Protein AF-C8P6H4-F1 (afdb_monomer)

Secondary structure (DSSP, 8-state):
---SHHHHHHHHHHHHHHHHHHHHTS-HHHHHHHHHHTSSS---HHHHHHHHHHHHHHHTT---GGGHHHHHHHHHHHHHHHHHTSSS---HHHHHHHHHHHHHHHHHHGGGT-TTHHHHHHHHHHHHHHHHHHHHHHHHHHHTT-

Sequence (146 aa):
MVGLGTVTLKMLFIALTWLLSMAMQMLPTRLGDAYYWGNFVQKQPLLAYRYYQQAESQLAYDDSDNDNDIKADIYYRLALCLFNGIGTSRDIFAALSYINEALTYSYYDRTHDKFNWQSLAKKIEDLRSAIVNEFDNEIADGIQLD

InterPro domains:
  IPR006597 Sel1-like repeat [PF08238] (30-56)
  IPR006597 Sel1-like repeat [PF08238] (75-100)
  IPR006597 Sel1-like repeat [SM00671] (25-60)
  IPR006597 Sel1-like repeat [SM00671] (72-107)
  IPR011990 Tetratricopeptide-like helical domain superfamily [G3DSA:1.25.40.10] (15-133)

Organism: NCBI:txid525309

Foldseek 3Di:
DDDDVVVVVVVVVVVVVVVVVVVVVCQLQVVLVCLCVVPVHDNDQLSSLVSLVVNVVVVVVDPDLPCLQVLLVSLLVNLVCQCVVGSHRNDLVSSLVSLVSSLVSLVSVVVPPDPPSVVSNVSSVVSNVVSVVVVVVVVVVVVVVD

Mean predicted aligned error: 10.2 Å

Solvent-accessible surface area (backbone atoms only — not comparable to full-atom values): 7753 Å² total; per-residue (Å²): 144,84,77,73,70,64,58,54,53,51,51,49,50,50,49,49,51,50,51,48,48,55,50,65,62,57,40,39,53,58,58,12,45,24,19,59,73,31,56,100,41,78,64,33,40,47,60,13,41,50,24,34,55,52,39,54,63,56,47,79,75,53,90,58,85,84,47,27,59,59,52,15,52,44,27,36,51,52,15,54,22,20,57,70,32,44,45,45,74,62,34,62,68,62,14,52,52,28,32,52,50,14,47,51,26,39,55,65,36,65,79,67,80,60,92,68,54,69,65,54,48,48,53,41,52,55,50,44,52,52,52,50,56,49,51,54,48,55,52,54,54,57,64,72,78,112

Nearest PDB structures (foldseek):
  7t7t-assembly2_B  TM=7.188E-01  e=5.166E+00  Citrus unshiu
  6ktn-assembly1_A  TM=3.341E-01  e=9.581E+00  Homo sapiens

Structure (mmCIF, N/CA/C/O backbone):
data_AF-C8P6H4-F1
#
_entry.id   AF-C8P6H4-F1
#
loop_
_atom_site.group_PDB
_atom_site.id
_atom_site.type_symbol
_atom_site.label_atom_id
_atom_site.label_alt_id
_atom_site.label_comp_id
_atom_site.label_asym_id
_atom_site.label_entity_id
_atom_site.label_seq_id
_atom_site.pdbx_PDB_ins_code
_atom_site.Cartn_x
_atom_site.Cartn_y
_atom_site.Cartn_z
_atom_site.occupancy
_atom_site.B_iso_or_equiv
_atom_site.auth_seq_id
_atom_site.auth_comp_id
_atom_site.auth_asym_id
_atom_site.auth_atom_id
_atom_site.pdbx_PDB_model_num
ATOM 1 N N . MET A 1 1 ? 50.018 -5.410 -32.890 1.00 43.56 1 MET A N 1
ATOM 2 C CA . MET A 1 1 ? 49.248 -5.859 -31.709 1.00 43.56 1 MET A CA 1
ATOM 3 C C . MET A 1 1 ? 48.460 -4.677 -31.159 1.00 43.56 1 MET A C 1
ATOM 5 O O . MET A 1 1 ? 48.953 -3.974 -30.293 1.00 43.56 1 MET A O 1
ATOM 9 N N . VAL A 1 2 ? 47.278 -4.393 -31.707 1.00 48.81 2 VAL A N 1
ATOM 10 C CA . VAL A 1 2 ? 46.383 -3.333 -31.213 1.00 48.81 2 VAL A CA 1
ATOM 11 C C . VAL A 1 2 ? 44.959 -3.838 -31.433 1.00 48.81 2 VAL A C 1
ATOM 13 O O . VAL A 1 2 ? 44.666 -4.278 -32.539 1.00 48.81 2 VAL A O 1
ATOM 16 N N . GLY A 1 3 ? 44.095 -3.815 -30.412 1.00 53.44 3 GLY A N 1
ATOM 17 C CA . GLY A 1 3 ? 42.650 -3.969 -30.649 1.00 53.44 3 GLY A CA 1
ATOM 18 C C . GLY A 1 3 ? 41.813 -4.760 -29.642 1.00 53.44 3 GLY A C 1
ATOM 19 O O . GLY A 1 3 ? 40.614 -4.861 -29.854 1.00 53.44 3 GLY A O 1
ATOM 20 N N . LEU A 1 4 ? 42.374 -5.301 -28.554 1.00 48.09 4 LEU A N 1
ATOM 21 C CA . LEU A 1 4 ? 41.578 -6.064 -27.568 1.00 48.09 4 LEU A CA 1
ATOM 22 C C . LEU A 1 4 ? 41.116 -5.243 -26.346 1.00 48.09 4 LEU A C 1
ATOM 24 O O . LEU A 1 4 ? 40.219 -5.677 -25.633 1.00 48.09 4 LEU A O 1
ATOM 28 N N . GLY A 1 5 ? 41.681 -4.052 -26.110 1.00 50.75 5 GLY A N 1
ATOM 29 C CA . GLY A 1 5 ? 41.359 -3.225 -24.933 1.00 50.75 5 GLY A CA 1
ATOM 30 C C . GLY A 1 5 ? 40.156 -2.284 -25.090 1.00 50.75 5 GLY A C 1
ATOM 31 O O . GLY A 1 5 ? 39.549 -1.882 -24.104 1.00 50.75 5 GLY A O 1
ATOM 32 N N . THR A 1 6 ? 39.780 -1.923 -26.320 1.00 52.28 6 THR A N 1
ATOM 33 C CA . THR A 1 6 ? 38.671 -0.982 -26.577 1.00 52.28 6 THR A CA 1
ATOM 34 C C . THR A 1 6 ? 37.304 -1.670 -26.595 1.00 52.28 6 THR A C 1
ATOM 36 O O . THR A 1 6 ? 36.297 -1.047 -26.260 1.00 52.28 6 THR A O 1
ATOM 39 N N . VAL A 1 7 ? 37.264 -2.960 -26.947 1.00 55.94 7 VAL A N 1
ATOM 40 C CA . VAL A 1 7 ? 36.034 -3.768 -26.994 1.00 55.94 7 VAL A CA 1
ATOM 41 C C . VAL A 1 7 ? 35.554 -4.119 -25.583 1.00 55.94 7 VAL A C 1
ATOM 43 O O . VAL A 1 7 ? 34.371 -3.969 -25.285 1.00 55.94 7 VAL A O 1
ATOM 46 N N . THR A 1 8 ? 36.469 -4.490 -24.685 1.00 58.94 8 THR A N 1
ATOM 47 C CA . THR A 1 8 ? 36.168 -4.791 -23.277 1.00 58.94 8 THR A CA 1
ATOM 48 C C . THR A 1 8 ? 35.697 -3.561 -22.506 1.00 58.94 8 THR A C 1
ATOM 50 O O . THR A 1 8 ? 34.740 -3.662 -21.746 1.00 58.94 8 THR A O 1
ATOM 53 N N . LEU A 1 9 ? 36.282 -2.384 -22.748 1.00 55.22 9 LEU A N 1
ATOM 54 C CA . LEU A 1 9 ? 35.864 -1.144 -22.086 1.00 55.22 9 LEU A CA 1
ATOM 55 C C . LEU A 1 9 ? 34.475 -0.665 -22.550 1.00 55.22 9 LEU A C 1
ATOM 57 O O . LEU A 1 9 ? 33.675 -0.227 -21.728 1.00 55.22 9 LEU A O 1
ATOM 61 N N . LYS A 1 10 ? 34.151 -0.806 -23.847 1.00 55.22 10 LYS A N 1
ATOM 62 C CA . LYS A 1 10 ? 32.799 -0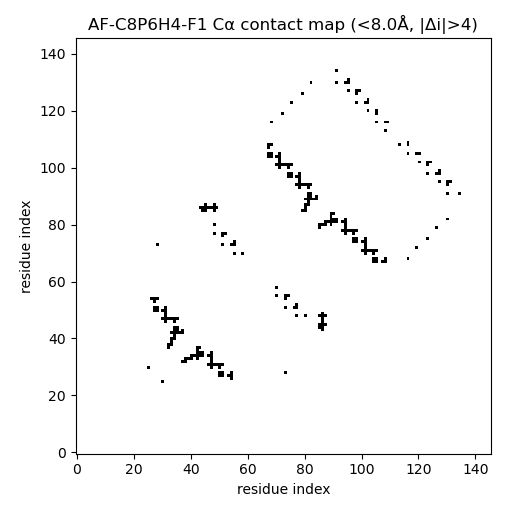.529 -24.369 1.00 55.22 10 LYS A CA 1
ATOM 63 C C . LYS A 1 10 ? 31.760 -1.505 -23.822 1.00 55.22 10 LYS A C 1
ATOM 65 O O . LYS A 1 10 ? 30.679 -1.067 -23.446 1.00 55.22 10 LYS A O 1
ATOM 70 N N . MET A 1 11 ? 32.080 -2.798 -23.738 1.00 60.28 11 MET A N 1
ATOM 71 C CA . MET A 1 11 ? 31.191 -3.791 -23.125 1.00 60.28 11 MET A CA 1
ATOM 72 C C . MET A 1 11 ? 30.978 -3.530 -21.633 1.00 60.28 11 MET A C 1
ATOM 74 O O . MET A 1 11 ? 29.852 -3.650 -21.166 1.00 60.28 11 MET A O 1
ATOM 78 N N . LEU A 1 12 ? 32.018 -3.119 -20.900 1.00 58.97 12 LEU A N 1
ATOM 79 C CA . LEU A 1 12 ? 31.909 -2.764 -19.485 1.00 58.97 12 LEU A CA 1
ATOM 80 C C . LEU A 1 12 ? 31.063 -1.501 -19.286 1.00 58.97 12 LEU A C 1
ATOM 82 O O . LEU A 1 12 ? 30.240 -1.471 -18.384 1.00 58.97 12 LEU A O 1
ATOM 86 N N . PHE A 1 13 ? 31.220 -0.485 -20.141 1.00 70.38 13 PHE A N 1
ATOM 87 C CA . PHE A 1 13 ? 30.415 0.737 -20.090 1.00 70.38 13 PHE A CA 1
ATOM 88 C C . PHE A 1 13 ? 28.947 0.456 -20.421 1.00 70.38 13 PHE A C 1
ATOM 90 O O . PHE A 1 13 ? 28.069 0.898 -19.692 1.00 70.38 13 PHE A O 1
ATOM 97 N N . ILE A 1 14 ? 28.678 -0.348 -21.455 1.00 66.75 14 ILE A N 1
ATOM 98 C CA . ILE A 1 14 ? 27.325 -0.796 -21.796 1.00 66.75 14 ILE A CA 1
ATOM 99 C C . ILE A 1 14 ? 26.742 -1.594 -20.623 1.00 66.75 14 ILE A C 1
ATOM 101 O O . ILE A 1 14 ? 25.683 -1.232 -20.124 1.00 66.75 14 ILE A O 1
ATOM 105 N N . ALA A 1 15 ? 27.451 -2.597 -20.101 1.00 61.75 15 ALA A N 1
ATOM 106 C CA . ALA A 1 15 ? 27.014 -3.364 -18.936 1.00 61.75 15 ALA A CA 1
ATOM 107 C C . ALA A 1 15 ? 26.742 -2.465 -17.724 1.00 61.75 15 ALA A C 1
ATOM 109 O O . ALA A 1 15 ? 25.711 -2.635 -17.094 1.00 61.75 15 ALA A O 1
ATOM 110 N N . LEU A 1 16 ? 27.591 -1.470 -17.442 1.00 61.72 16 LEU A N 1
ATOM 111 C CA . LEU A 1 16 ? 27.381 -0.505 -16.363 1.00 61.72 16 LEU A CA 1
ATOM 112 C C . LEU A 1 16 ? 26.155 0.373 -16.620 1.00 61.72 16 LEU A C 1
ATOM 114 O O . LEU A 1 16 ? 25.416 0.630 -15.684 1.00 61.72 16 LEU A O 1
ATOM 118 N N . THR A 1 17 ? 25.898 0.798 -17.861 1.00 67.50 17 THR A N 1
ATOM 119 C CA . THR A 1 17 ? 24.680 1.545 -18.216 1.00 67.50 17 THR A CA 1
ATOM 120 C C . THR A 1 17 ? 23.424 0.681 -18.145 1.00 67.50 17 THR A C 1
ATOM 122 O O . THR A 1 17 ? 22.394 1.184 -17.720 1.00 67.50 17 THR A O 1
ATOM 125 N N . TRP A 1 18 ? 23.497 -0.616 -18.464 1.00 53.25 18 TRP A N 1
ATOM 126 C CA . TRP A 1 18 ? 22.400 -1.570 -18.258 1.00 53.25 18 TRP A CA 1
ATOM 127 C C . TRP A 1 18 ? 22.181 -1.862 -16.776 1.00 53.25 18 TRP A C 1
ATOM 129 O O . TRP A 1 18 ? 21.042 -1.940 -16.343 1.00 53.25 18 TRP A O 1
ATOM 139 N N . LEU A 1 19 ? 23.248 -1.957 -15.981 1.00 53.25 19 LEU A N 1
ATOM 140 C CA . LEU A 1 19 ? 23.183 -2.159 -14.534 1.00 53.25 19 LEU A CA 1
ATOM 141 C C . LEU A 1 19 ? 22.693 -0.897 -13.821 1.00 53.25 19 LEU A C 1
ATOM 143 O O . LEU A 1 19 ? 21.918 -1.007 -12.885 1.00 53.25 19 LEU A O 1
ATOM 147 N N . LEU A 1 20 ? 23.090 0.288 -14.293 1.00 51.84 20 LEU A N 1
ATOM 148 C CA . LEU A 1 20 ? 22.589 1.589 -13.851 1.00 51.84 20 LEU A CA 1
ATOM 149 C C . LEU A 1 20 ? 21.162 1.837 -14.332 1.00 51.84 20 LEU A C 1
ATOM 151 O O . LEU A 1 20 ? 20.420 2.444 -13.590 1.00 51.84 20 LEU A O 1
ATOM 155 N N . SER A 1 21 ? 20.749 1.354 -15.507 1.00 55.19 21 SER A N 1
ATOM 156 C CA . SER A 1 21 ? 19.363 1.421 -16.001 1.00 55.19 21 SER A CA 1
ATOM 157 C C . SER A 1 21 ? 18.449 0.437 -15.258 1.00 55.19 21 SER A C 1
ATOM 159 O O . SER A 1 21 ? 17.374 0.827 -14.812 1.00 55.19 21 SER A O 1
ATOM 161 N N . MET A 1 22 ? 18.915 -0.790 -15.000 1.00 48.38 22 MET A N 1
ATOM 162 C CA . MET A 1 22 ? 18.276 -1.750 -14.087 1.00 48.38 22 MET A CA 1
ATOM 163 C C . MET A 1 22 ? 18.244 -1.228 -12.647 1.00 48.38 22 MET A C 1
ATOM 165 O O . MET A 1 22 ? 17.268 -1.457 -11.941 1.00 48.38 22 MET A O 1
ATOM 169 N N . ALA A 1 23 ? 19.285 -0.515 -12.204 1.00 45.88 23 ALA A N 1
ATOM 170 C CA . ALA A 1 23 ? 19.314 0.163 -10.911 1.00 45.88 23 ALA A CA 1
ATOM 171 C C . ALA A 1 23 ? 18.470 1.446 -10.900 1.00 45.88 23 ALA A C 1
ATOM 173 O O . ALA A 1 23 ? 17.952 1.804 -9.853 1.00 45.88 23 ALA A O 1
ATOM 174 N N . MET A 1 24 ? 18.257 2.103 -12.041 1.00 44.06 24 MET A 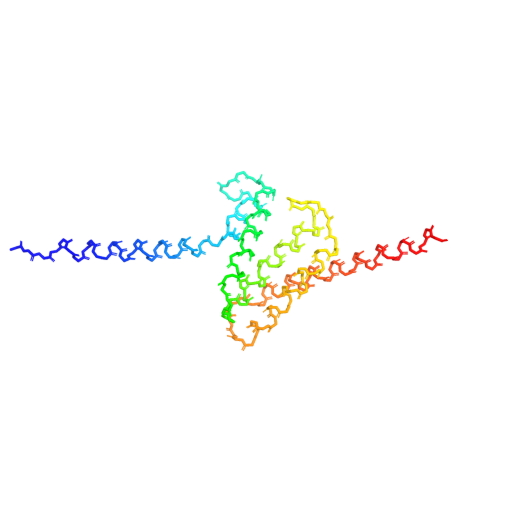N 1
ATOM 175 C CA . MET A 1 24 ? 17.317 3.219 -12.187 1.00 44.06 24 MET A CA 1
ATOM 176 C C . MET A 1 24 ? 15.869 2.710 -12.105 1.00 44.06 24 MET A C 1
ATOM 178 O O . MET A 1 24 ? 15.001 3.406 -11.598 1.00 44.06 24 MET A O 1
ATOM 182 N N . GLN A 1 25 ? 15.633 1.458 -12.517 1.00 50.41 25 GLN A N 1
ATOM 183 C CA . GLN A 1 25 ? 14.412 0.684 -12.260 1.00 50.41 25 GLN A CA 1
ATOM 184 C C . GLN A 1 25 ? 14.426 -0.053 -10.907 1.00 50.41 25 GLN A C 1
ATOM 186 O O . GLN A 1 25 ? 13.481 -0.791 -10.606 1.00 50.41 25 GLN A O 1
ATOM 191 N N . MET A 1 26 ? 15.432 0.157 -10.037 1.00 50.00 26 MET A N 1
ATOM 192 C CA . MET A 1 26 ? 15.265 -0.110 -8.602 1.00 50.00 26 MET A CA 1
ATOM 193 C C . MET A 1 26 ? 14.366 0.981 -8.028 1.00 50.00 26 MET A C 1
ATOM 195 O O . MET A 1 26 ? 14.791 1.906 -7.342 1.00 50.00 26 MET A O 1
ATOM 199 N N . LEU A 1 27 ? 13.097 0.821 -8.395 1.00 66.12 27 LEU A N 1
ATOM 200 C CA . LEU A 1 27 ? 11.929 1.581 -8.027 1.00 66.12 27 LEU A CA 1
ATOM 201 C C . LEU A 1 27 ? 11.997 1.927 -6.537 1.00 66.12 27 LEU A C 1
ATOM 203 O O . LEU A 1 27 ? 12.309 1.043 -5.728 1.00 66.12 27 LEU A O 1
ATOM 207 N N . PRO A 1 28 ? 11.622 3.149 -6.139 1.00 74.62 28 PRO A N 1
ATOM 208 C CA . PRO A 1 28 ? 11.439 3.491 -4.734 1.00 74.62 28 PRO A CA 1
ATOM 209 C C . PRO A 1 28 ? 10.593 2.450 -3.969 1.00 74.62 28 PRO A C 1
ATOM 211 O O . PRO A 1 28 ? 10.814 2.246 -2.781 1.00 74.62 28 PRO A O 1
ATOM 214 N N . THR A 1 29 ? 9.724 1.678 -4.639 1.00 81.31 29 THR A N 1
ATOM 215 C CA . THR A 1 29 ? 9.011 0.540 -4.030 1.00 81.31 29 THR A CA 1
ATOM 216 C C . THR A 1 29 ? 9.914 -0.581 -3.507 1.00 81.31 29 THR A C 1
ATOM 218 O O . THR A 1 29 ? 9.606 -1.141 -2.461 1.00 81.31 29 THR A O 1
ATOM 221 N N . ARG A 1 30 ? 11.052 -0.890 -4.144 1.00 83.56 30 ARG A N 1
ATOM 222 C CA . ARG A 1 30 ? 12.003 -1.911 -3.659 1.00 83.56 30 ARG A CA 1
ATOM 223 C C . ARG A 1 30 ? 12.743 -1.456 -2.405 1.00 83.56 30 ARG A C 1
ATOM 225 O O . ARG A 1 30 ? 12.949 -2.252 -1.490 1.00 83.56 30 ARG A O 1
ATOM 232 N N . LEU A 1 31 ? 13.128 -0.180 -2.355 1.00 82.38 31 LEU A N 1
ATOM 233 C CA . LEU A 1 31 ? 13.678 0.429 -1.140 1.00 82.38 31 LEU A CA 1
ATOM 234 C C . LEU A 1 31 ? 12.614 0.466 -0.041 1.00 82.38 31 LEU A C 1
ATOM 236 O O . LEU A 1 31 ? 12.891 0.093 1.098 1.00 82.38 31 LEU A O 1
ATOM 240 N N . GLY A 1 32 ? 11.384 0.827 -0.406 1.00 86.25 32 GLY A N 1
ATOM 241 C CA . GLY A 1 32 ? 10.225 0.754 0.470 1.00 86.25 32 GLY A CA 1
ATOM 242 C C . GLY A 1 32 ? 10.038 -0.642 1.066 1.00 86.25 32 GLY A C 1
ATOM 243 O O . GLY A 1 32 ? 9.970 -0.770 2.283 1.00 86.25 32 GLY A O 1
ATOM 244 N N . ASP A 1 33 ? 10.078 -1.694 0.245 1.00 88.25 33 ASP A N 1
ATOM 245 C CA . ASP A 1 33 ? 9.987 -3.091 0.682 1.00 88.25 33 ASP A CA 1
ATOM 246 C C . ASP A 1 33 ? 11.109 -3.490 1.642 1.00 88.25 33 ASP A C 1
ATOM 248 O O . ASP A 1 33 ? 10.853 -4.157 2.647 1.00 88.25 33 ASP A O 1
ATOM 252 N N . ALA A 1 34 ? 12.349 -3.078 1.367 1.00 85.75 34 ALA A N 1
ATOM 253 C CA . ALA A 1 34 ? 13.481 -3.368 2.242 1.00 85.75 34 ALA A CA 1
ATOM 254 C C . ALA A 1 34 ? 13.241 -2.809 3.653 1.00 85.75 34 ALA A C 1
ATOM 256 O O . ALA A 1 34 ? 13.370 -3.538 4.639 1.00 85.75 34 ALA A O 1
ATOM 257 N N . TYR A 1 35 ? 12.800 -1.553 3.756 1.00 86.50 35 TYR A N 1
ATOM 258 C CA . TYR A 1 35 ? 12.482 -0.921 5.037 1.00 86.50 35 TYR A CA 1
ATOM 259 C C . TYR A 1 35 ? 11.157 -1.393 5.649 1.00 86.50 35 TYR A C 1
ATOM 261 O O . TYR A 1 35 ? 11.018 -1.361 6.873 1.00 86.50 35 TYR A O 1
ATOM 269 N N . TYR A 1 36 ? 10.200 -1.847 4.841 1.00 88.38 36 TYR A N 1
ATOM 270 C CA . TYR A 1 36 ? 8.912 -2.365 5.301 1.00 88.38 36 TYR A CA 1
ATOM 271 C C . TYR A 1 36 ? 9.070 -3.746 5.951 1.00 88.38 36 TYR A C 1
ATOM 273 O O . TYR A 1 36 ? 8.586 -3.972 7.064 1.00 88.38 36 TYR A O 1
ATOM 281 N N . TRP A 1 37 ? 9.779 -4.661 5.284 1.00 87.62 37 TRP A N 1
ATOM 282 C CA . TRP A 1 37 ? 9.982 -6.037 5.746 1.00 87.62 37 TRP A CA 1
ATOM 283 C C . TRP A 1 37 ? 11.217 -6.201 6.638 1.00 87.62 37 TRP A C 1
ATOM 285 O O . TRP A 1 37 ? 11.278 -7.148 7.416 1.00 87.62 37 TRP A O 1
ATOM 295 N N . GLY A 1 38 ? 12.177 -5.274 6.575 1.00 83.50 38 GLY A N 1
ATOM 296 C CA . GLY A 1 38 ? 13.466 -5.404 7.259 1.00 83.50 38 GLY A CA 1
ATOM 297 C C . GLY A 1 38 ? 14.424 -6.367 6.548 1.00 83.50 38 GLY A C 1
ATOM 298 O O . GLY A 1 38 ? 15.268 -6.998 7.183 1.00 83.50 38 GLY A O 1
ATOM 299 N N . ASN A 1 39 ? 14.282 -6.520 5.230 1.00 75.56 39 ASN A N 1
ATOM 300 C CA . ASN A 1 39 ? 15.161 -7.374 4.436 1.00 75.56 39 ASN A CA 1
ATOM 301 C C . ASN A 1 39 ? 16.468 -6.627 4.168 1.00 75.56 39 ASN A C 1
ATOM 303 O O . ASN A 1 39 ? 16.455 -5.576 3.531 1.00 75.56 39 ASN A O 1
ATOM 307 N N . PHE A 1 40 ? 17.593 -7.172 4.636 1.00 78.31 40 PHE A N 1
ATOM 308 C CA . PHE A 1 40 ? 18.943 -6.602 4.479 1.00 78.31 40 PHE A CA 1
ATOM 309 C C . PHE A 1 40 ? 19.186 -5.252 5.190 1.00 78.31 40 PHE A C 1
ATOM 311 O O . PHE A 1 40 ? 20.329 -4.803 5.255 1.00 78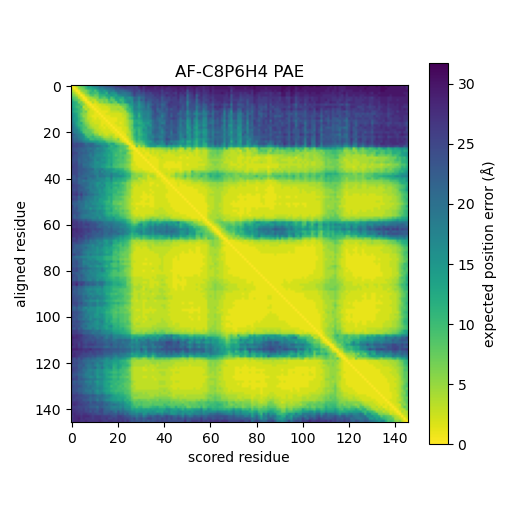.31 40 PHE A O 1
ATOM 318 N N . VAL A 1 41 ? 18.150 -4.628 5.762 1.00 80.94 41 VAL A N 1
ATOM 319 C CA . VAL A 1 41 ? 18.200 -3.370 6.525 1.00 80.94 41 VAL A CA 1
ATOM 320 C C . VAL A 1 41 ? 17.306 -3.451 7.761 1.00 80.94 41 VAL A C 1
ATOM 322 O O . VAL A 1 41 ? 16.374 -4.249 7.817 1.00 80.94 41 VAL A O 1
ATOM 325 N N . GLN A 1 42 ? 17.547 -2.599 8.761 1.00 86.25 42 GLN A N 1
ATOM 326 C CA . GLN A 1 42 ? 16.629 -2.482 9.896 1.00 86.25 42 GLN A CA 1
ATOM 327 C C . GLN A 1 42 ? 15.264 -1.960 9.423 1.00 86.25 42 GLN A C 1
ATOM 329 O O . GLN A 1 42 ? 15.198 -0.973 8.686 1.00 86.25 42 GLN A O 1
ATOM 334 N N . LYS A 1 43 ? 14.183 -2.600 9.885 1.00 90.31 43 LYS A N 1
ATOM 335 C CA . LYS A 1 43 ? 12.803 -2.194 9.592 1.00 90.31 43 LYS A CA 1
ATOM 336 C C . LYS A 1 43 ? 12.566 -0.740 10.016 1.00 90.31 43 LYS A C 1
ATOM 338 O O . LYS A 1 43 ? 12.752 -0.395 11.181 1.00 90.31 43 LYS A O 1
ATOM 343 N N . GLN A 1 44 ? 12.127 0.093 9.075 1.00 92.56 44 GLN A N 1
ATOM 344 C CA . GLN A 1 44 ? 11.840 1.516 9.274 1.00 92.56 44 GLN A CA 1
ATOM 345 C C . GLN A 1 44 ? 10.541 1.893 8.542 1.00 92.56 44 GLN A C 1
ATOM 347 O O . GLN A 1 44 ? 10.585 2.372 7.409 1.00 92.56 44 GLN A O 1
ATOM 352 N N . PRO A 1 45 ? 9.371 1.704 9.180 1.00 93.19 45 PRO A N 1
ATOM 353 C CA . PRO A 1 45 ? 8.064 1.891 8.543 1.00 93.19 45 PRO A CA 1
ATOM 354 C C . PRO A 1 45 ? 7.848 3.283 7.941 1.00 93.19 45 PRO A C 1
ATOM 356 O O . PRO A 1 45 ? 7.348 3.402 6.828 1.00 93.19 45 PRO A O 1
ATOM 359 N N . LEU A 1 46 ? 8.272 4.336 8.650 1.00 95.81 46 LEU A N 1
ATOM 360 C CA . LEU A 1 46 ? 8.173 5.718 8.169 1.00 95.81 46 LEU A CA 1
ATOM 361 C C . LEU A 1 46 ? 8.981 5.932 6.886 1.00 95.81 46 LEU A C 1
ATOM 363 O O . LEU A 1 46 ? 8.530 6.605 5.964 1.00 95.81 46 LEU A O 1
ATOM 367 N N . LEU A 1 47 ? 10.183 5.358 6.827 1.00 92.75 47 LEU A N 1
ATOM 368 C CA . LEU A 1 47 ? 11.040 5.486 5.658 1.00 92.75 47 LEU A CA 1
ATOM 369 C C . LEU A 1 47 ? 10.476 4.685 4.479 1.00 92.75 47 LEU A C 1
ATOM 371 O O . LEU A 1 47 ? 10.486 5.182 3.357 1.00 92.75 47 LEU A O 1
ATOM 375 N N . ALA A 1 48 ? 9.908 3.503 4.741 1.00 93.69 48 ALA A N 1
ATOM 376 C CA . ALA A 1 48 ? 9.210 2.720 3.728 1.00 93.69 48 ALA A CA 1
ATOM 377 C C . ALA A 1 48 ? 8.061 3.509 3.087 1.00 93.69 48 ALA A C 1
ATOM 379 O O . ALA A 1 48 ? 8.002 3.632 1.865 1.00 93.69 48 ALA A O 1
ATOM 380 N N . TYR A 1 49 ? 7.204 4.109 3.917 1.00 96.44 49 TYR A N 1
ATOM 381 C CA . TYR A 1 49 ? 6.089 4.927 3.449 1.00 96.44 49 TYR A CA 1
ATOM 382 C C 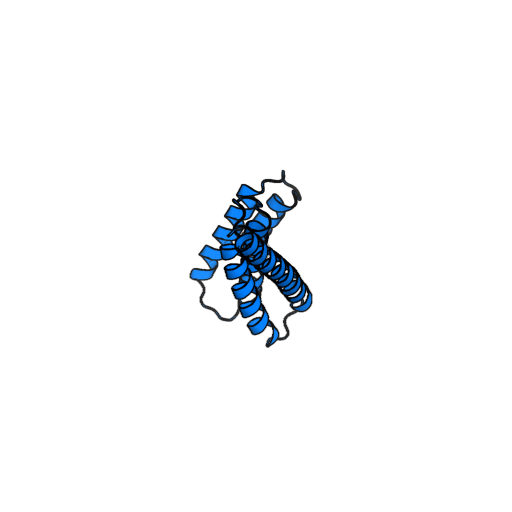. TYR A 1 49 ? 6.561 6.121 2.606 1.00 96.44 49 TYR A C 1
ATOM 384 O O . TYR A 1 49 ? 6.055 6.336 1.507 1.00 96.44 49 TYR A O 1
ATOM 392 N N . ARG A 1 50 ? 7.603 6.837 3.048 1.00 95.38 50 ARG A N 1
ATOM 393 C CA . ARG A 1 50 ? 8.188 7.954 2.283 1.00 95.38 50 ARG A CA 1
ATOM 394 C C . ARG A 1 50 ? 8.702 7.534 0.911 1.00 95.38 50 ARG A C 1
ATOM 396 O O . ARG A 1 50 ? 8.527 8.274 -0.052 1.00 95.38 50 ARG A O 1
ATOM 403 N N . TYR A 1 51 ? 9.319 6.360 0.807 1.00 93.69 51 TYR A N 1
ATOM 404 C CA . TYR A 1 51 ? 9.755 5.843 -0.486 1.00 93.69 51 TYR A CA 1
ATOM 405 C C . TYR A 1 51 ? 8.577 5.513 -1.406 1.00 93.69 51 TYR A C 1
ATOM 407 O O . TYR A 1 51 ? 8.673 5.768 -2.602 1.00 93.69 51 TYR A O 1
ATOM 415 N N . TYR A 1 52 ? 7.455 5.017 -0.881 1.00 94.88 52 TYR A N 1
ATOM 416 C CA . TYR A 1 52 ? 6.245 4.823 -1.687 1.00 94.88 52 TYR A CA 1
ATOM 417 C C . TYR A 1 52 ? 5.660 6.154 -2.181 1.00 94.88 52 TYR A C 1
ATOM 419 O O . TYR A 1 52 ? 5.330 6.259 -3.358 1.00 94.88 52 TYR A O 1
ATOM 427 N N . GLN A 1 53 ? 5.631 7.194 -1.341 1.00 95.00 53 GLN A N 1
ATOM 428 C CA . GLN A 1 53 ? 5.211 8.544 -1.755 1.00 95.00 53 GLN A CA 1
ATOM 429 C C . GLN A 1 53 ? 6.152 9.150 -2.806 1.00 95.00 53 GLN A C 1
ATOM 431 O O . GLN A 1 53 ? 5.729 9.845 -3.726 1.00 95.00 53 GLN A O 1
ATOM 436 N N . GLN A 1 54 ? 7.452 8.877 -2.693 1.00 92.12 54 GLN A N 1
ATOM 437 C CA . GLN A 1 54 ? 8.415 9.268 -3.716 1.00 92.12 54 GLN A CA 1
ATOM 438 C C . GLN A 1 54 ? 8.194 8.500 -5.028 1.00 92.12 54 GLN A C 1
ATOM 440 O O . GLN A 1 54 ? 8.382 9.070 -6.096 1.00 92.12 54 GLN A O 1
ATOM 445 N N . ALA A 1 55 ? 7.808 7.222 -4.965 1.00 90.25 55 ALA A N 1
ATOM 446 C CA . ALA A 1 55 ? 7.463 6.447 -6.155 1.00 90.25 55 ALA A CA 1
ATOM 447 C C . ALA A 1 55 ? 6.281 7.089 -6.893 1.00 90.25 55 ALA A C 1
ATOM 449 O O . ALA A 1 55 ? 6.346 7.311 -8.096 1.00 90.25 55 ALA A O 1
ATOM 450 N N . GLU A 1 56 ? 5.233 7.441 -6.150 1.00 91.75 56 GLU A N 1
ATOM 451 C CA . GLU A 1 56 ? 4.051 8.116 -6.681 1.00 91.75 56 GLU A CA 1
ATOM 452 C C . GLU A 1 56 ? 4.393 9.457 -7.343 1.00 91.75 56 GLU A C 1
ATOM 454 O O . GLU A 1 56 ? 3.956 9.723 -8.460 1.00 91.75 56 GLU A O 1
ATOM 459 N N . SER A 1 57 ? 5.220 10.292 -6.707 1.00 88.50 57 SER A N 1
ATOM 460 C CA . SER A 1 57 ? 5.574 11.599 -7.279 1.00 88.50 57 SER A CA 1
ATOM 461 C C . SER A 1 57 ? 6.375 11.497 -8.580 1.00 88.50 57 SER A C 1
ATOM 463 O O . SER A 1 57 ? 6.323 12.407 -9.406 1.00 88.50 57 SER A O 1
ATOM 465 N N . GLN A 1 58 ? 7.087 10.387 -8.784 1.00 82.81 58 GLN A N 1
ATOM 466 C CA . GLN A 1 58 ? 7.804 10.103 -10.025 1.00 82.81 58 GLN A CA 1
ATOM 467 C C . GLN A 1 58 ? 6.863 9.643 -11.147 1.00 82.81 58 GLN A C 1
ATOM 469 O O . GLN A 1 58 ? 7.135 9.950 -12.305 1.00 82.81 58 GLN A O 1
ATOM 474 N N . LEU A 1 59 ? 5.737 8.995 -10.821 1.00 79.31 59 LEU A N 1
ATOM 475 C CA . LEU A 1 59 ? 4.717 8.606 -11.805 1.00 79.31 59 LEU A CA 1
ATOM 476 C C . LEU A 1 59 ? 4.033 9.810 -12.452 1.00 79.31 59 LEU A C 1
ATOM 478 O O . LEU A 1 59 ? 3.714 9.769 -13.632 1.00 79.31 59 LEU A O 1
ATOM 482 N N . ALA A 1 60 ? 3.836 10.900 -11.707 1.00 65.62 60 ALA A N 1
ATOM 483 C CA . ALA A 1 60 ? 3.193 12.111 -12.224 1.00 65.62 60 ALA A CA 1
ATOM 484 C C . ALA A 1 60 ? 3.979 12.797 -13.364 1.00 65.62 60 ALA A C 1
ATOM 486 O O . ALA A 1 60 ? 3.461 13.711 -14.003 1.00 65.62 60 ALA A O 1
ATOM 487 N N . TYR A 1 61 ? 5.228 12.385 -13.603 1.00 58.56 61 TYR A N 1
ATOM 488 C CA . TYR A 1 61 ? 6.085 12.913 -14.664 1.00 58.56 61 TYR A CA 1
ATOM 489 C C . TYR A 1 61 ? 6.072 12.072 -15.951 1.00 58.56 61 TYR A C 1
ATOM 491 O O . TYR A 1 61 ? 6.557 12.556 -16.974 1.00 58.56 61 TYR A O 1
ATOM 499 N N . ASP A 1 62 ? 5.532 10.850 -15.911 1.00 59.19 62 ASP A N 1
ATOM 500 C CA . ASP A 1 62 ? 5.500 9.911 -17.036 1.00 59.19 62 ASP A CA 1
ATOM 501 C C . ASP A 1 62 ? 4.051 9.465 -17.297 1.00 59.19 62 ASP A C 1
ATOM 503 O O . ASP A 1 62 ? 3.510 8.564 -16.654 1.00 59.19 62 ASP A O 1
ATOM 507 N N . ASP A 1 63 ? 3.384 10.155 -18.225 1.00 56.56 63 ASP A N 1
ATOM 508 C CA . ASP A 1 63 ? 1.985 9.896 -18.599 1.00 56.56 63 ASP A CA 1
ATOM 509 C C . ASP A 1 63 ? 1.862 8.795 -19.667 1.00 56.56 63 ASP A C 1
ATOM 511 O O . ASP A 1 63 ? 0.949 8.788 -20.492 1.00 56.56 63 ASP A O 1
ATOM 515 N N . SER A 1 64 ? 2.823 7.869 -19.719 1.00 62.97 64 SER A N 1
ATOM 516 C CA . SER A 1 64 ? 2.716 6.735 -20.625 1.00 62.97 64 SER A CA 1
ATOM 517 C C . SER A 1 64 ? 1.739 5.694 -20.060 1.00 62.97 64 SER A C 1
ATOM 519 O O . SER A 1 64 ? 1.860 5.233 -18.923 1.00 62.97 64 SER A O 1
ATOM 521 N N . ASP A 1 65 ? 0.771 5.273 -20.878 1.00 63.38 65 ASP A N 1
ATOM 522 C CA . ASP A 1 65 ? -0.168 4.176 -20.569 1.00 63.38 65 ASP A CA 1
ATOM 523 C C . ASP A 1 65 ? 0.534 2.817 -20.337 1.00 63.38 65 ASP A C 1
ATOM 525 O O . ASP A 1 65 ? -0.107 1.821 -20.000 1.00 63.38 65 ASP A O 1
ATOM 529 N N . ASN A 1 66 ? 1.858 2.746 -20.511 1.00 65.75 66 ASN A N 1
ATOM 530 C CA . ASN A 1 66 ? 2.632 1.514 -20.383 1.00 65.75 66 ASN A CA 1
ATOM 531 C C . ASN A 1 66 ? 2.899 1.084 -18.934 1.00 65.75 66 ASN A C 1
ATOM 533 O O . ASN A 1 66 ? 3.190 -0.098 -18.726 1.00 65.75 66 ASN A O 1
ATOM 537 N N . ASP A 1 67 ? 2.737 1.982 -17.959 1.00 74.62 67 ASP A N 1
ATOM 538 C CA . ASP A 1 67 ? 3.165 1.770 -16.567 1.00 74.62 67 ASP A CA 1
ATOM 539 C C . ASP A 1 67 ? 2.006 1.472 -15.597 1.00 74.62 67 ASP A C 1
ATOM 541 O O . ASP A 1 67 ? 2.130 1.626 -14.379 1.00 74.62 67 ASP A O 1
ATOM 545 N N . ASN A 1 68 ? 0.854 1.034 -16.112 1.00 82.94 68 ASN A N 1
ATOM 546 C CA . ASN A 1 68 ? -0.339 0.751 -15.304 1.00 82.94 68 ASN A CA 1
ATOM 547 C C . ASN A 1 68 ? -0.099 -0.305 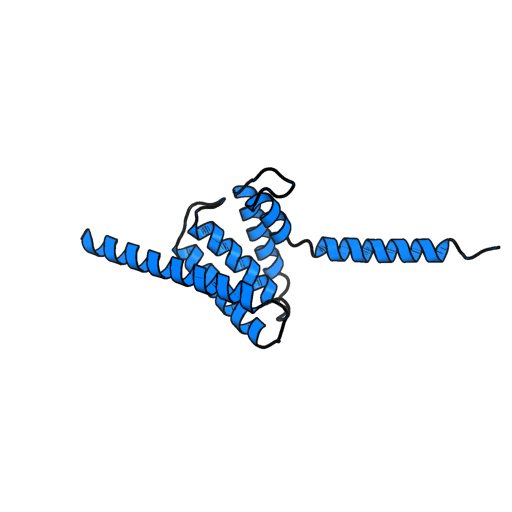-14.206 1.00 82.94 68 ASN A C 1
ATOM 549 O O . ASN A 1 68 ? -0.627 -0.170 -13.102 1.00 82.94 68 ASN A O 1
ATOM 553 N N . ASP A 1 69 ? 0.738 -1.316 -14.450 1.00 80.56 69 ASP A N 1
ATOM 554 C CA . ASP A 1 69 ? 1.122 -2.308 -13.438 1.00 80.56 69 ASP A CA 1
ATOM 555 C C . ASP A 1 69 ? 1.931 -1.688 -12.291 1.00 80.56 69 ASP A C 1
ATOM 557 O O . ASP A 1 69 ? 1.712 -2.009 -11.119 1.00 80.56 69 ASP A O 1
ATOM 561 N N . ILE A 1 70 ? 2.818 -0.746 -12.615 1.00 84.75 70 ILE A N 1
ATOM 562 C CA . ILE A 1 70 ? 3.621 -0.013 -11.635 1.00 84.75 70 ILE A CA 1
ATOM 563 C C . ILE A 1 70 ? 2.738 0.940 -10.821 1.00 84.75 70 ILE A C 1
ATOM 565 O O . ILE A 1 70 ? 2.843 0.971 -9.590 1.00 84.75 70 ILE A O 1
ATOM 569 N N . LYS A 1 71 ? 1.840 1.680 -11.487 1.00 88.69 71 LYS A N 1
ATOM 570 C CA . LYS A 1 71 ? 0.846 2.552 -10.838 1.00 88.69 71 LYS A CA 1
ATOM 571 C C . LYS A 1 71 ? 0.002 1.751 -9.847 1.00 88.69 71 LYS A C 1
ATOM 573 O O . LYS A 1 71 ? -0.081 2.115 -8.673 1.00 88.69 71 LYS A O 1
ATOM 578 N N . ALA A 1 72 ? -0.539 0.611 -10.281 1.00 90.88 72 ALA A N 1
ATOM 579 C CA . ALA A 1 72 ? -1.324 -0.276 -9.429 1.00 90.88 72 ALA A CA 1
ATOM 580 C C . ALA A 1 72 ? -0.547 -0.762 -8.190 1.00 90.88 72 ALA A C 1
ATOM 582 O O . ALA A 1 72 ? -1.088 -0.729 -7.083 1.00 90.88 72 ALA A O 1
ATOM 583 N N . ASP A 1 73 ? 0.718 -1.175 -8.340 1.00 91.06 73 ASP A N 1
ATOM 584 C CA . ASP A 1 73 ? 1.547 -1.643 -7.217 1.00 91.06 73 ASP A CA 1
ATOM 585 C C . ASP A 1 73 ? 1.849 -0.522 -6.209 1.00 91.06 73 ASP A C 1
ATOM 587 O O . ASP A 1 73 ? 1.746 -0.731 -4.997 1.00 91.06 73 ASP A O 1
ATOM 591 N N . ILE A 1 74 ? 2.176 0.683 -6.685 1.00 93.12 74 ILE A N 1
ATOM 592 C CA . ILE A 1 74 ? 2.456 1.843 -5.824 1.00 93.12 74 ILE A CA 1
ATOM 593 C C . ILE A 1 74 ? 1.213 2.233 -5.021 1.00 93.12 74 ILE A C 1
ATOM 595 O O . ILE A 1 74 ? 1.290 2.349 -3.793 1.00 93.12 74 ILE A O 1
ATOM 599 N N . TYR A 1 75 ? 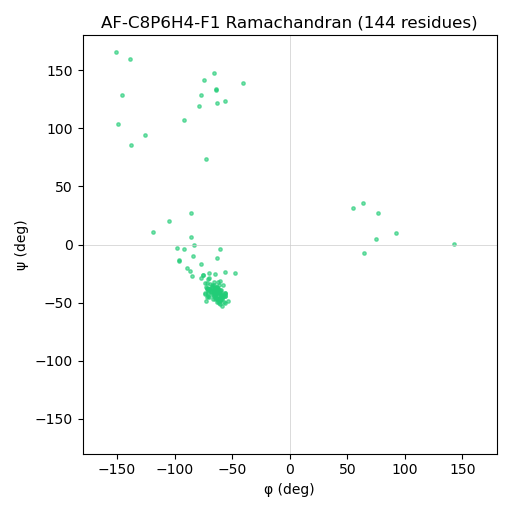0.062 2.370 -5.679 1.00 95.88 75 TYR A N 1
ATOM 600 C CA . TYR A 1 75 ? -1.182 2.734 -5.004 1.00 95.88 75 TYR A CA 1
ATOM 601 C C . TYR A 1 75 ? -1.642 1.665 -4.012 1.00 95.88 75 TYR A C 1
ATOM 603 O O . TYR A 1 75 ? -2.047 1.998 -2.898 1.00 95.88 75 TYR A O 1
ATOM 611 N N . TYR A 1 76 ? -1.487 0.380 -4.346 1.00 96.25 76 TYR A N 1
ATOM 612 C CA . TYR A 1 76 ? -1.742 -0.717 -3.411 1.00 96.25 76 TYR A CA 1
ATOM 613 C C . TYR A 1 76 ? -0.905 -0.583 -2.125 1.00 96.25 76 TYR A C 1
ATOM 615 O O . TYR A 1 76 ? -1.424 -0.743 -1.018 1.00 96.25 76 TYR A O 1
ATOM 623 N N . ARG A 1 77 ? 0.387 -0.254 -2.244 1.00 96.56 77 ARG A N 1
ATOM 624 C CA . ARG A 1 77 ? 1.299 -0.108 -1.095 1.00 96.56 77 ARG A CA 1
ATOM 625 C C . ARG A 1 77 ? 0.958 1.097 -0.227 1.00 96.56 77 ARG A C 1
ATOM 627 O O . ARG A 1 77 ? 0.999 0.985 0.998 1.00 96.56 77 ARG A O 1
ATOM 634 N N . LEU A 1 78 ? 0.606 2.225 -0.844 1.00 97.88 78 LEU A N 1
ATOM 635 C CA . LEU A 1 78 ? 0.145 3.417 -0.129 1.00 97.88 78 LEU A CA 1
ATOM 636 C C . LEU A 1 78 ? -1.151 3.128 0.636 1.00 97.88 78 LEU A C 1
ATOM 638 O O . LEU A 1 78 ? -1.213 3.395 1.838 1.00 97.88 78 LEU A O 1
ATOM 642 N N . ALA A 1 79 ? -2.130 2.489 -0.012 1.00 98.25 79 ALA A N 1
ATOM 643 C CA . ALA A 1 79 ? -3.371 2.060 0.629 1.00 98.25 79 ALA A CA 1
ATOM 644 C C . ALA A 1 79 ? -3.109 1.126 1.818 1.00 98.25 79 ALA A C 1
ATOM 646 O O . ALA A 1 79 ? -3.667 1.321 2.896 1.00 98.25 79 ALA A O 1
ATOM 647 N N . LEU A 1 80 ? -2.211 0.148 1.660 1.00 98.00 80 LEU A N 1
ATOM 648 C CA . LEU A 1 80 ? -1.847 -0.786 2.724 1.00 98.00 80 LEU A CA 1
ATOM 649 C C . LEU A 1 80 ? -1.226 -0.070 3.933 1.00 98.00 80 LEU A C 1
ATOM 651 O O . LEU A 1 80 ? -1.545 -0.404 5.077 1.00 98.00 80 LEU A O 1
ATOM 655 N N . CYS A 1 81 ? -0.352 0.910 3.693 1.00 98.19 81 CYS A N 1
ATOM 656 C CA . CYS A 1 81 ? 0.245 1.728 4.746 1.00 98.19 81 CYS A CA 1
ATOM 657 C C . CYS A 1 81 ? -0.802 2.563 5.490 1.00 98.19 81 CYS A C 1
ATOM 659 O O . CYS A 1 81 ? -0.792 2.571 6.719 1.00 98.19 81 CYS A O 1
ATOM 661 N N . LEU A 1 82 ? -1.710 3.223 4.771 1.00 98.50 82 LEU A N 1
ATOM 662 C CA . LEU A 1 82 ? -2.759 4.066 5.354 1.00 98.50 82 LEU A CA 1
ATOM 663 C C . LEU A 1 82 ? -3.796 3.249 6.123 1.00 98.50 82 LEU A C 1
ATOM 665 O O . LEU A 1 82 ? -4.177 3.628 7.226 1.00 98.50 82 LEU A O 1
ATOM 669 N N . PHE A 1 83 ? -4.189 2.090 5.601 1.00 98.19 83 PHE A N 1
ATOM 670 C CA . PHE A 1 83 ? -5.136 1.206 6.273 1.00 98.19 83 PHE A CA 1
ATOM 671 C C . PHE A 1 83 ? -4.563 0.649 7.581 1.00 98.19 83 PHE A C 1
ATOM 673 O O . PHE A 1 83 ? -5.231 0.635 8.609 1.00 98.19 83 PHE A O 1
ATOM 680 N N . ASN A 1 84 ? -3.294 0.238 7.589 1.00 97.12 84 ASN A N 1
ATOM 681 C CA . ASN A 1 84 ? -2.674 -0.363 8.774 1.00 97.12 84 ASN A CA 1
ATOM 682 C C . ASN A 1 84 ? -1.958 0.645 9.694 1.00 97.12 84 ASN A C 1
ATOM 684 O O . ASN A 1 84 ? -1.418 0.241 10.722 1.00 97.12 84 ASN A O 1
ATOM 688 N N . GLY A 1 85 ? -1.887 1.929 9.328 1.00 97.31 85 GLY A N 1
ATOM 689 C CA . GLY A 1 85 ? -1.096 2.930 10.057 1.00 97.31 85 GLY A CA 1
ATOM 690 C C . GLY A 1 85 ? 0.415 2.641 10.051 1.00 97.31 85 GLY A C 1
ATOM 691 O O . GLY A 1 85 ? 1.114 2.845 11.044 1.00 97.31 85 GLY A O 1
ATOM 692 N N . ILE A 1 86 ? 0.947 2.104 8.949 1.00 96.62 86 ILE A N 1
ATOM 693 C CA . ILE A 1 86 ? 2.359 1.713 8.838 1.00 96.62 86 ILE A CA 1
ATOM 694 C C . ILE A 1 86 ? 3.165 2.873 8.266 1.00 96.62 86 ILE A C 1
ATOM 696 O O . ILE A 1 86 ? 3.102 3.162 7.074 1.00 96.62 86 ILE A O 1
ATOM 700 N N . GLY A 1 87 ? 3.968 3.511 9.119 1.00 95.88 87 GLY A N 1
ATOM 701 C CA . GLY A 1 87 ? 4.788 4.660 8.721 1.00 95.88 87 GLY A CA 1
ATOM 702 C C . GLY A 1 87 ? 4.001 5.961 8.539 1.00 95.88 87 GLY A C 1
ATOM 703 O O . GLY A 1 87 ? 4.587 6.968 8.156 1.00 95.88 87 GLY A O 1
ATOM 704 N N . THR A 1 88 ? 2.705 5.935 8.845 1.00 97.75 88 THR A N 1
ATOM 705 C CA . THR A 1 88 ? 1.755 7.049 8.803 1.00 97.75 88 THR A CA 1
ATOM 706 C C . THR A 1 88 ? 0.663 6.815 9.849 1.00 97.75 88 THR A C 1
ATOM 708 O O . THR A 1 88 ? 0.537 5.706 10.368 1.00 97.75 88 THR A O 1
ATOM 711 N N . SER A 1 89 ? -0.131 7.835 10.167 1.00 97.81 89 SER A N 1
ATOM 712 C CA . SER A 1 89 ? -1.380 7.629 10.906 1.00 97.81 89 SER A CA 1
ATOM 713 C C . SER A 1 89 ? -2.362 6.826 10.059 1.00 97.81 89 SER A C 1
ATOM 715 O O . SER A 1 89 ? -2.372 6.952 8.832 1.00 97.81 89 SER A O 1
ATOM 717 N N . ARG A 1 90 ? -3.183 6.005 10.719 1.00 96.81 90 ARG A N 1
ATOM 718 C CA . ARG A 1 90 ? -4.249 5.263 10.049 1.00 96.81 90 ARG A CA 1
ATOM 719 C C . ARG A 1 90 ? -5.281 6.233 9.464 1.00 96.81 90 ARG A C 1
ATOM 721 O O . ARG A 1 90 ? -5.713 7.145 10.163 1.00 96.81 90 ARG A O 1
ATOM 728 N N . ASP A 1 91 ? -5.665 6.010 8.210 1.00 97.38 91 ASP A N 1
ATOM 729 C CA . ASP A 1 91 ? -6.646 6.819 7.480 1.00 97.38 91 ASP A CA 1
ATOM 730 C C . ASP A 1 91 ? -7.398 5.943 6.465 1.00 97.38 91 ASP A C 1
ATOM 732 O O . ASP A 1 91 ? -6.863 5.565 5.419 1.00 97.38 91 ASP A O 1
ATOM 736 N N . ILE A 1 92 ? -8.638 5.583 6.802 1.00 96.19 92 ILE A N 1
ATOM 737 C CA . ILE A 1 92 ? -9.465 4.667 6.003 1.00 96.19 92 ILE A CA 1
ATOM 738 C C . ILE A 1 92 ? -9.957 5.334 4.720 1.00 96.19 92 ILE A C 1
ATOM 740 O O . ILE A 1 92 ? -9.992 4.683 3.678 1.00 96.19 92 ILE A O 1
ATOM 744 N N . PHE A 1 93 ? -10.284 6.628 4.758 1.00 95.44 93 PHE A N 1
ATOM 745 C CA . PHE A 1 93 ? -10.752 7.353 3.576 1.00 95.44 93 PHE A CA 1
ATOM 746 C C . PHE A 1 93 ? -9.642 7.472 2.535 1.00 95.44 93 PHE A C 1
ATOM 748 O O . PHE A 1 93 ? -9.854 7.165 1.359 1.00 95.44 93 PHE A O 1
ATOM 755 N N . ALA A 1 94 ? -8.438 7.852 2.967 1.00 97.19 94 ALA A N 1
ATOM 756 C CA . ALA A 1 94 ? -7.283 7.897 2.084 1.00 97.19 94 ALA A CA 1
ATOM 757 C C . ALA A 1 94 ? -6.929 6.494 1.565 1.00 97.19 94 ALA A C 1
ATOM 759 O O . ALA A 1 94 ? -6.686 6.330 0.369 1.00 97.19 94 ALA A O 1
ATOM 760 N N . ALA A 1 95 ? -6.963 5.466 2.422 1.00 98.19 95 ALA A N 1
ATOM 761 C CA . ALA A 1 95 ? -6.729 4.085 1.999 1.00 98.19 95 ALA A CA 1
ATOM 762 C C . ALA A 1 95 ? -7.739 3.617 0.938 1.00 98.19 95 ALA A C 1
ATOM 764 O O . ALA A 1 95 ? -7.341 3.006 -0.056 1.00 98.19 95 ALA A O 1
ATOM 765 N N . LEU A 1 96 ? -9.025 3.938 1.113 1.00 97.50 96 LEU A N 1
ATOM 766 C CA . LEU A 1 96 ? -10.084 3.614 0.159 1.00 97.50 96 LEU A CA 1
ATOM 767 C C . LEU A 1 96 ? -9.881 4.338 -1.179 1.00 97.50 96 LEU A C 1
ATOM 769 O O . LEU A 1 96 ? -10.070 3.741 -2.238 1.00 97.50 96 LEU A O 1
ATOM 773 N N . SER A 1 97 ? -9.458 5.602 -1.147 1.00 97.50 97 SER A N 1
ATOM 774 C CA . SER A 1 97 ? -9.118 6.348 -2.362 1.00 97.50 97 SER A CA 1
ATOM 775 C C . SER A 1 97 ? -7.997 5.650 -3.135 1.00 97.50 97 SER A C 1
ATOM 777 O O . SER A 1 97 ? -8.165 5.315 -4.306 1.00 97.50 97 SER A O 1
ATOM 779 N N . TYR A 1 98 ? -6.881 5.350 -2.467 1.00 98.19 98 TYR A N 1
ATOM 780 C CA . TYR A 1 98 ? -5.730 4.717 -3.108 1.00 98.19 98 TYR A CA 1
ATOM 781 C C . TYR A 1 98 ? -6.013 3.303 -3.614 1.00 98.19 98 TYR A C 1
ATOM 783 O O . TYR A 1 98 ? -5.548 2.936 -4.691 1.00 98.19 98 TYR A O 1
ATOM 791 N N . ILE A 1 99 ? -6.782 2.490 -2.883 1.00 98.06 99 ILE A N 1
ATOM 792 C CA . ILE A 1 99 ? -7.060 1.123 -3.339 1.00 98.06 99 ILE A CA 1
ATOM 793 C C . ILE A 1 99 ? -7.989 1.100 -4.560 1.00 98.06 99 ILE A C 1
ATOM 795 O O . ILE A 1 99 ? -7.877 0.203 -5.394 1.00 98.06 99 ILE A O 1
ATOM 799 N N . ASN A 1 100 ? -8.872 2.094 -4.706 1.00 96.94 100 ASN A N 1
ATOM 800 C CA . ASN A 1 100 ? -9.715 2.238 -5.893 1.00 96.94 100 ASN A CA 1
ATOM 801 C C . ASN A 1 100 ? -8.899 2.672 -7.123 1.00 96.94 100 ASN A C 1
ATOM 803 O O . ASN A 1 100 ? -9.124 2.144 -8.215 1.00 96.94 100 ASN A O 1
ATOM 807 N N . GLU A 1 101 ? -7.912 3.555 -6.951 1.00 95.56 101 GLU A N 1
ATOM 808 C CA . GLU A 1 101 ? -6.928 3.862 -8.000 1.00 95.56 101 GLU A CA 1
ATOM 809 C C . GLU A 1 101 ? -6.147 2.599 -8.391 1.00 95.56 101 GLU A C 1
ATOM 811 O O . GLU A 1 101 ? -6.088 2.235 -9.565 1.00 95.56 101 GLU A O 1
ATOM 816 N N . ALA A 1 102 ? -5.634 1.851 -7.407 1.00 94.56 102 ALA A N 1
ATOM 817 C CA . ALA A 1 102 ? -4.912 0.602 -7.653 1.00 94.56 102 ALA A CA 1
ATOM 818 C C . ALA A 1 102 ? -5.748 -0.405 -8.461 1.00 94.56 102 ALA A C 1
ATOM 820 O O . ALA A 1 102 ? -5.249 -1.013 -9.410 1.00 94.56 102 ALA A O 1
ATOM 821 N N . LEU A 1 103 ? -7.030 -0.561 -8.113 1.00 93.56 103 LEU A N 1
ATOM 822 C CA . LEU A 1 103 ? -7.963 -1.431 -8.828 1.00 93.56 103 LEU A CA 1
ATOM 823 C C . LEU A 1 103 ? -8.186 -0.971 -10.273 1.00 93.56 103 LEU A C 1
ATOM 825 O O . LEU A 1 103 ? -8.194 -1.799 -11.184 1.00 93.56 103 LEU A O 1
ATOM 829 N N . THR A 1 104 ? -8.317 0.338 -10.486 1.00 91.56 104 THR A N 1
ATOM 830 C CA . THR A 1 104 ? -8.512 0.944 -11.810 1.00 91.56 104 THR A CA 1
ATOM 831 C C . THR A 1 104 ? -7.321 0.659 -12.724 1.00 91.56 104 THR A C 1
ATOM 833 O O . THR A 1 104 ? -7.489 0.107 -13.812 1.00 91.56 104 THR A O 1
ATOM 836 N N . TYR A 1 105 ? -6.100 0.923 -12.258 1.00 88.38 105 TYR A N 1
ATOM 837 C CA . TYR A 1 105 ? -4.893 0.638 -13.037 1.00 88.38 105 TYR A CA 1
ATOM 838 C C . TYR A 1 105 ? -4.647 -0.865 -13.222 1.00 88.38 105 TYR A C 1
ATOM 840 O O . TYR A 1 105 ? -4.240 -1.296 -14.301 1.00 88.38 105 TYR A O 1
ATOM 848 N N . SER A 1 106 ? -4.982 -1.691 -12.225 1.00 87.62 106 SER A N 1
ATOM 849 C CA . SER A 1 106 ? -4.937 -3.150 -12.366 1.00 87.62 106 SER A CA 1
ATOM 850 C C . SER A 1 106 ? -5.907 -3.660 -13.439 1.00 87.62 106 SER A C 1
ATOM 852 O O . SER A 1 106 ? -5.613 -4.655 -14.106 1.00 87.62 106 SER A O 1
ATOM 854 N N . TYR A 1 107 ? -7.049 -2.996 -13.627 1.00 83.88 107 TYR A N 1
ATOM 855 C CA . TYR A 1 107 ? -8.000 -3.319 -14.687 1.00 83.88 107 TYR A CA 1
ATOM 856 C C . TYR A 1 107 ? -7.467 -2.946 -16.079 1.00 83.88 107 TYR A C 1
ATOM 858 O O . TYR A 1 107 ? -7.591 -3.751 -17.000 1.00 83.88 107 TYR A O 1
ATOM 866 N N . TYR A 1 108 ? -6.821 -1.787 -16.234 1.00 80.81 108 TYR A N 1
ATOM 867 C CA . TYR A 1 108 ? -6.194 -1.394 -17.505 1.00 80.81 108 TYR A CA 1
ATOM 868 C C . TYR A 1 108 ? -5.008 -2.290 -17.898 1.00 80.81 108 TYR A C 1
ATOM 870 O O . TYR A 1 108 ? -4.779 -2.545 -19.081 1.00 80.81 108 TYR A O 1
ATOM 878 N N . ASP A 1 109 ? -4.267 -2.823 -16.925 1.00 72.69 109 ASP A N 1
ATOM 879 C CA . ASP A 1 109 ? -3.160 -3.749 -17.197 1.00 72.69 109 ASP A CA 1
ATOM 880 C C . ASP A 1 109 ? -3.644 -5.151 -17.622 1.00 72.69 109 ASP A C 1
ATOM 882 O O . ASP A 1 109 ? -3.055 -5.790 -18.497 1.00 72.69 109 ASP A O 1
ATOM 886 N N . ARG A 1 110 ? -4.788 -5.610 -17.086 1.00 65.88 110 ARG A N 1
ATOM 887 C CA . ARG A 1 110 ? -5.411 -6.908 -17.424 1.00 65.88 110 ARG A CA 1
ATOM 888 C C . AR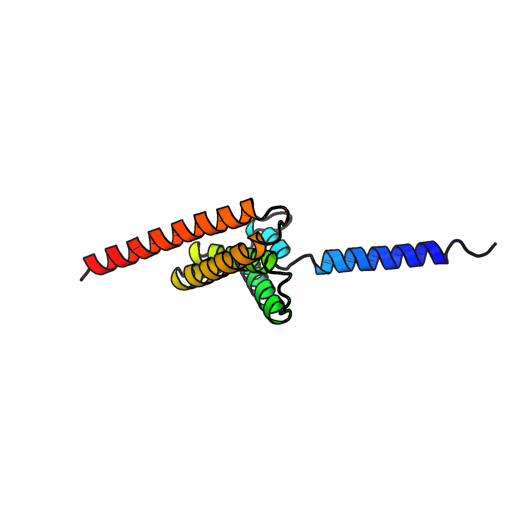G A 1 110 ? -5.699 -7.095 -18.913 1.00 65.88 110 ARG A C 1
ATOM 890 O O . ARG A 1 110 ? -5.791 -8.234 -19.362 1.00 65.88 110 ARG A O 1
ATOM 897 N N . THR A 1 111 ? -5.838 -6.018 -19.681 1.00 60.75 111 THR A N 1
ATOM 898 C CA . THR A 1 111 ? -6.111 -6.093 -21.122 1.00 60.75 111 THR A CA 1
ATOM 899 C C . THR A 1 111 ? -4.854 -6.300 -21.975 1.00 60.75 111 THR A C 1
ATOM 901 O O . THR A 1 111 ? -4.976 -6.405 -23.192 1.00 60.75 111 THR A O 1
ATOM 904 N N . HIS A 1 112 ? -3.664 -6.383 -21.362 1.00 60.00 112 HIS A N 1
ATOM 905 C CA . HIS A 1 112 ? -2.365 -6.436 -22.049 1.00 60.00 112 HIS A CA 1
ATOM 906 C C . HIS A 1 112 ? -1.545 -7.722 -21.792 1.00 60.00 112 HIS A C 1
ATOM 908 O O . HIS A 1 112 ? -0.380 -7.786 -22.179 1.00 60.00 112 HIS A O 1
ATOM 914 N N . ASP A 1 113 ? -2.136 -8.758 -21.177 1.00 58.03 113 ASP A N 1
ATOM 915 C CA . ASP A 1 113 ? -1.546 -10.107 -21.013 1.00 58.03 113 ASP A CA 1
ATOM 916 C C . ASP A 1 113 ? -0.147 -10.142 -20.338 1.00 58.03 113 ASP A C 1
ATOM 918 O O . ASP A 1 113 ? 0.687 -11.014 -20.601 1.00 58.03 113 ASP A O 1
ATOM 922 N N . LYS A 1 114 ? 0.138 -9.197 -19.427 1.00 58.94 114 LYS A N 1
ATOM 923 C CA . LYS A 1 114 ? 1.433 -9.114 -18.728 1.00 58.94 114 LYS A CA 1
ATOM 924 C C . LYS A 1 114 ? 1.606 -10.193 -17.642 1.00 58.94 114 LYS A C 1
ATOM 926 O O . LYS A 1 114 ? 0.696 -10.550 -16.898 1.00 58.94 114 LYS A O 1
ATOM 931 N N . PHE A 1 115 ? 2.820 -10.724 -17.517 1.00 51.06 115 PHE A N 1
ATOM 932 C CA . PHE A 1 115 ? 3.176 -11.764 -16.545 1.00 51.06 115 PHE A CA 1
ATOM 933 C C . PHE A 1 115 ? 3.002 -11.250 -15.096 1.00 51.06 115 PHE A C 1
ATOM 935 O O . PHE A 1 115 ? 3.669 -10.295 -14.716 1.00 51.06 115 PHE A O 1
ATOM 942 N N . ASN A 1 116 ? 2.166 -11.921 -14.280 1.00 60.12 116 ASN A N 1
ATOM 943 C CA . ASN A 1 116 ? 1.933 -11.703 -12.830 1.00 60.12 116 ASN A CA 1
ATOM 944 C C . ASN A 1 116 ? 0.789 -10.746 -12.393 1.00 60.12 116 ASN A C 1
ATOM 946 O O . ASN A 1 116 ? 0.643 -10.494 -11.192 1.00 60.12 116 ASN A O 1
ATOM 950 N N . TRP A 1 117 ? -0.092 -10.286 -13.294 1.00 64.94 117 TRP A N 1
ATOM 951 C CA . TRP A 1 117 ? -1.228 -9.421 -12.909 1.00 64.94 117 TRP A CA 1
ATOM 952 C C . TRP A 1 117 ? -2.203 -10.086 -11.920 1.00 64.94 117 TRP A C 1
ATOM 954 O O . TRP A 1 117 ? -2.791 -9.410 -11.076 1.00 64.94 117 TRP A O 1
ATOM 964 N N . GLN A 1 118 ? -2.371 -11.416 -11.973 1.00 71.88 118 GLN A N 1
ATOM 965 C CA . GLN A 1 118 ? -3.342 -12.126 -11.124 1.00 71.88 118 GLN A CA 1
ATOM 966 C C . GLN A 1 118 ? -3.017 -12.005 -9.630 1.00 71.88 118 GLN A C 1
ATOM 968 O O . GLN A 1 118 ? -3.927 -11.868 -8.812 1.00 71.88 118 GLN A O 1
ATOM 973 N N . SER A 1 119 ? -1.730 -12.033 -9.272 1.00 83.38 119 SER A N 1
ATOM 974 C CA . SER A 1 119 ? -1.285 -11.993 -7.876 1.00 83.38 119 SER A CA 1
ATOM 975 C C . SER A 1 119 ? -1.507 -10.621 -7.244 1.00 83.38 119 SER A C 1
ATOM 977 O O . SER A 1 119 ? -1.964 -10.541 -6.106 1.00 83.38 119 SER A O 1
ATOM 979 N N . LEU A 1 120 ? -1.179 -9.543 -7.965 1.00 86.69 120 LEU A N 1
ATOM 980 C CA . LEU A 1 120 ? -1.382 -8.176 -7.483 1.00 86.69 120 LEU A CA 1
ATOM 981 C C . LEU A 1 120 ? -2.870 -7.816 -7.468 1.00 86.69 120 LEU A C 1
ATOM 983 O O . LEU A 1 120 ? -3.358 -7.341 -6.448 1.00 86.69 120 LEU A O 1
ATOM 987 N N . ALA A 1 121 ? -3.604 -8.133 -8.538 1.00 88.62 121 ALA A N 1
ATOM 988 C CA . ALA A 1 121 ? -5.042 -7.884 -8.607 1.00 88.62 121 ALA A CA 1
ATOM 989 C C . ALA A 1 121 ? -5.790 -8.556 -7.448 1.00 88.62 121 ALA A C 1
ATOM 991 O O . ALA A 1 121 ? -6.649 -7.940 -6.828 1.00 88.62 121 ALA A O 1
ATOM 992 N N . LYS A 1 122 ? -5.423 -9.796 -7.096 1.00 91.00 122 LYS A N 1
ATOM 993 C CA . LYS A 1 122 ? -6.009 -10.478 -5.937 1.00 91.00 122 LYS A CA 1
ATOM 994 C C . LYS A 1 122 ? -5.728 -9.736 -4.627 1.00 91.00 122 LYS A C 1
ATOM 996 O O . LYS A 1 122 ? -6.647 -9.529 -3.849 1.00 91.00 122 LYS A O 1
ATOM 1001 N N . LYS A 1 123 ? -4.485 -9.300 -4.397 1.00 94.38 123 LYS A N 1
ATOM 1002 C CA . LYS A 1 123 ? -4.132 -8.521 -3.197 1.00 94.38 123 LYS A CA 1
ATOM 1003 C C . LYS A 1 123 ? -4.907 -7.207 -3.113 1.00 94.38 123 LYS A C 1
ATOM 1005 O O . LYS A 1 123 ? -5.305 -6.817 -2.020 1.00 94.38 123 LYS A O 1
ATOM 1010 N N . ILE A 1 124 ? -5.108 -6.540 -4.250 1.00 95.75 124 ILE A N 1
ATOM 1011 C CA . ILE A 1 124 ? -5.894 -5.308 -4.335 1.00 95.75 124 ILE A CA 1
ATOM 1012 C C . ILE A 1 124 ? -7.346 -5.576 -3.928 1.00 95.75 124 ILE A C 1
ATOM 1014 O O . ILE A 1 124 ? -7.869 -4.865 -3.077 1.00 95.75 124 ILE A O 1
ATOM 1018 N N . GLU A 1 125 ? -7.972 -6.618 -4.476 1.00 94.75 125 GLU A N 1
ATOM 1019 C CA . GLU A 1 125 ? -9.358 -6.990 -4.151 1.00 94.75 125 GLU A CA 1
ATOM 1020 C C . GLU A 1 125 ? -9.525 -7.407 -2.684 1.00 94.75 125 GLU A C 1
ATOM 1022 O O . GLU A 1 125 ? -10.465 -6.969 -2.015 1.00 94.75 125 GLU A O 1
ATOM 1027 N N . ASP A 1 126 ? -8.591 -8.206 -2.161 1.00 96.94 126 ASP A N 1
ATOM 1028 C CA . ASP A 1 126 ? -8.592 -8.649 -0.765 1.00 96.94 126 ASP A CA 1
ATOM 1029 C C . ASP A 1 126 ? -8.481 -7.439 0.184 1.00 96.94 126 ASP A C 1
ATOM 1031 O O . ASP A 1 126 ? -9.269 -7.302 1.124 1.00 96.94 126 ASP A O 1
ATOM 1035 N N . LEU A 1 127 ? -7.543 -6.520 -0.085 1.00 98.12 127 LEU A N 1
ATOM 1036 C CA . LEU A 1 127 ? -7.356 -5.311 0.721 1.00 98.12 127 LEU A CA 1
ATOM 1037 C C . LEU A 1 127 ? -8.547 -4.355 0.598 1.00 98.12 127 LEU A C 1
ATOM 1039 O O . LEU A 1 127 ? -9.007 -3.825 1.606 1.00 98.12 127 LEU A O 1
ATOM 1043 N N . ARG A 1 128 ? -9.085 -4.157 -0.609 1.00 97.94 128 ARG A N 1
ATOM 1044 C CA . ARG A 1 128 ? -10.267 -3.316 -0.831 1.00 97.94 128 ARG A CA 1
ATOM 1045 C C . ARG A 1 128 ? -11.470 -3.842 -0.058 1.00 97.94 128 ARG A C 1
ATOM 1047 O O . ARG A 1 128 ? -12.164 -3.060 0.582 1.00 97.94 128 ARG A O 1
ATOM 1054 N N . SER A 1 129 ? -11.695 -5.152 -0.092 1.00 97.81 129 SER A N 1
ATOM 1055 C CA . SER A 1 129 ? -12.784 -5.792 0.648 1.00 97.81 129 SER A CA 1
ATOM 1056 C C . SER A 1 129 ? -12.628 -5.586 2.156 1.00 97.81 129 SER A C 1
ATOM 1058 O O . SER A 1 129 ? -13.603 -5.273 2.832 1.00 97.81 129 SER A O 1
ATOM 1060 N N . ALA A 1 130 ? -11.404 -5.694 2.683 1.00 98.12 130 ALA A N 1
ATOM 1061 C CA . ALA A 1 130 ? -11.124 -5.408 4.089 1.00 98.12 130 ALA A CA 1
ATOM 1062 C C . ALA A 1 130 ? -11.408 -3.940 4.455 1.00 98.12 130 ALA A C 1
ATOM 1064 O O . ALA A 1 130 ? -12.077 -3.691 5.454 1.00 98.12 130 ALA A O 1
ATOM 1065 N N . ILE A 1 131 ? -10.957 -2.990 3.626 1.00 97.75 131 ILE A N 1
ATOM 1066 C CA . ILE A 1 131 ? -11.186 -1.552 3.833 1.00 97.75 131 ILE A CA 1
ATOM 1067 C C . ILE A 1 131 ? -12.686 -1.233 3.835 1.00 97.75 131 ILE A C 1
ATOM 1069 O O . ILE A 1 131 ? -13.150 -0.544 4.735 1.00 97.75 131 ILE A O 1
ATOM 1073 N N . VAL A 1 132 ? -13.445 -1.738 2.855 1.00 97.06 132 VAL A N 1
ATOM 1074 C CA . VAL A 1 132 ? -14.893 -1.482 2.743 1.00 97.06 132 VAL A CA 1
ATOM 1075 C C . 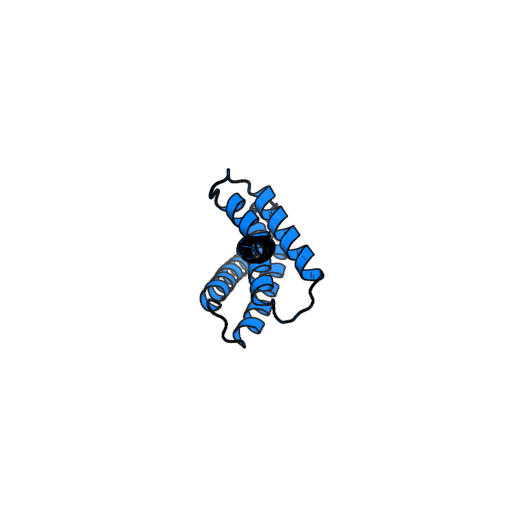VAL A 1 132 ? -15.655 -2.076 3.924 1.00 97.06 132 VAL A C 1
ATOM 1077 O O . VAL A 1 132 ? -16.462 -1.380 4.525 1.00 97.06 132 VAL A O 1
ATOM 1080 N N . ASN A 1 133 ? -15.361 -3.321 4.305 1.00 96.50 133 ASN A N 1
ATOM 1081 C CA . ASN A 1 133 ? -16.023 -3.946 5.450 1.00 96.50 133 ASN A CA 1
ATOM 1082 C C . ASN A 1 133 ? -15.786 -3.159 6.744 1.00 96.50 133 ASN A C 1
ATOM 1084 O O . ASN A 1 133 ? -16.693 -3.012 7.555 1.00 96.50 133 ASN A O 1
ATOM 1088 N N . GLU A 1 134 ? -14.563 -2.671 6.959 1.00 95.12 134 GLU A N 1
ATOM 1089 C CA . GLU A 1 134 ? -14.259 -1.888 8.153 1.00 95.12 134 GLU A CA 1
ATOM 1090 C C . GLU A 1 134 ? -14.892 -0.495 8.106 1.00 95.12 134 GLU A C 1
ATOM 1092 O O . GLU A 1 134 ? -15.424 -0.039 9.112 1.00 95.12 134 GLU A O 1
ATOM 1097 N N . PHE A 1 135 ? -14.917 0.136 6.934 1.00 91.88 135 PHE A N 1
ATOM 1098 C CA . PHE A 1 135 ? -15.616 1.398 6.720 1.00 91.88 135 PHE A CA 1
ATOM 1099 C C . PHE A 1 135 ? -17.121 1.294 7.017 1.00 91.88 135 PHE A C 1
ATOM 1101 O O . PHE A 1 135 ? -17.671 2.133 7.730 1.00 91.88 135 PHE A O 1
ATOM 1108 N N . ASP A 1 136 ? -17.778 0.241 6.528 1.00 91.94 136 ASP A N 1
ATOM 1109 C CA . ASP A 1 136 ? -19.198 -0.007 6.783 1.00 91.94 136 ASP A CA 1
ATOM 1110 C C . ASP A 1 136 ? -19.472 -0.241 8.279 1.00 91.94 136 ASP A C 1
ATOM 1112 O O . ASP A 1 136 ? -20.475 0.246 8.806 1.00 91.94 136 ASP A O 1
ATOM 1116 N N . ASN A 1 137 ? -18.565 -0.930 8.983 1.00 91.19 137 ASN A N 1
ATOM 1117 C CA . ASN A 1 137 ? -18.661 -1.123 10.432 1.00 91.19 137 ASN A CA 1
ATOM 1118 C C . ASN A 1 137 ? -18.522 0.202 11.197 1.00 91.19 137 ASN A C 1
ATOM 1120 O O . ASN A 1 137 ? -19.322 0.461 12.090 1.00 91.19 137 ASN A O 1
ATOM 1124 N N . GLU A 1 138 ? -17.565 1.064 10.834 1.00 88.62 138 GLU A N 1
ATOM 1125 C CA . GLU A 1 138 ? -17.402 2.375 11.482 1.00 88.62 138 GLU A CA 1
ATOM 1126 C C . GLU A 1 138 ? -18.634 3.270 11.298 1.00 88.62 138 GLU A C 1
ATOM 1128 O O . GLU A 1 138 ? -19.045 3.964 12.231 1.00 88.62 138 GLU A O 1
ATOM 1133 N N . ILE A 1 139 ? -19.268 3.230 10.121 1.00 86.94 139 ILE A N 1
ATOM 1134 C CA . ILE A 1 139 ? -20.534 3.934 9.883 1.00 86.94 139 ILE A CA 1
ATOM 1135 C C . ILE A 1 139 ? -21.651 3.345 10.7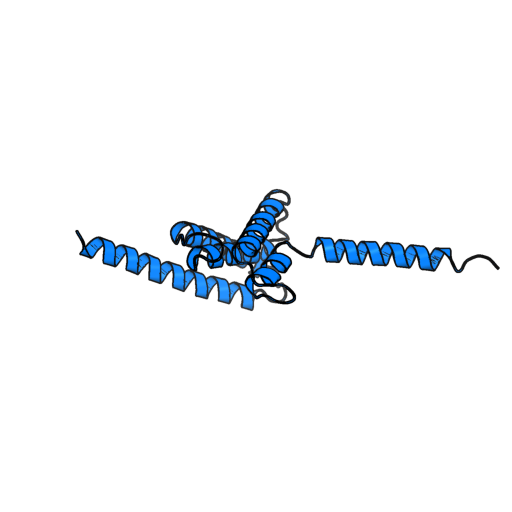47 1.00 86.94 139 ILE A C 1
ATOM 1137 O O . ILE A 1 139 ? -22.401 4.095 11.371 1.00 86.94 139 ILE A O 1
ATOM 1141 N N . ALA A 1 140 ? -21.781 2.017 10.783 1.00 86.88 140 ALA A N 1
ATOM 1142 C CA . ALA A 1 140 ? -22.819 1.349 11.560 1.00 86.88 140 ALA A CA 1
ATOM 1143 C C . ALA A 1 140 ? -22.692 1.644 13.063 1.00 86.88 140 ALA A C 1
ATOM 1145 O O . ALA A 1 140 ? -23.703 1.908 13.715 1.00 86.88 140 ALA A O 1
ATOM 1146 N N . ASP A 1 141 ? -21.470 1.650 13.594 1.00 84.19 141 ASP A N 1
ATOM 1147 C CA . ASP A 1 141 ? -21.184 1.968 14.994 1.00 84.19 141 ASP A CA 1
ATOM 1148 C C . ASP A 1 141 ? -21.431 3.452 15.301 1.00 84.19 141 ASP A C 1
ATOM 1150 O O . ASP A 1 141 ? -21.984 3.779 16.351 1.00 84.19 141 ASP A O 1
ATOM 1154 N N . GLY A 1 142 ? -21.097 4.353 14.371 1.00 77.00 142 GLY A N 1
ATOM 1155 C CA . GLY A 1 142 ? -21.393 5.782 14.492 1.00 77.00 142 GLY A CA 1
ATOM 1156 C C . GLY A 1 142 ? -22.894 6.080 14.561 1.00 77.00 142 GLY A C 1
ATOM 1157 O O . GLY A 1 142 ? -23.313 6.908 15.359 1.00 77.00 142 GLY A O 1
ATOM 1158 N N . ILE A 1 143 ? -23.713 5.350 13.797 1.00 70.19 143 ILE A N 1
ATOM 1159 C CA . ILE A 1 143 ? -25.181 5.483 13.806 1.00 70.19 143 ILE A CA 1
ATOM 1160 C C . ILE A 1 143 ? -25.804 4.966 15.117 1.00 70.19 143 ILE A C 1
ATOM 1162 O O . ILE A 1 143 ? -26.899 5.386 15.475 1.00 70.19 143 ILE A O 1
ATOM 1166 N N . GLN A 1 144 ? -25.146 4.055 15.843 1.00 59.06 144 GLN A N 1
ATOM 1167 C CA . GLN A 1 144 ? -25.674 3.498 17.100 1.00 59.06 144 GLN A CA 1
ATOM 1168 C C . GLN A 1 144 ? -25.403 4.362 18.341 1.00 59.06 144 GLN A C 1
ATOM 1170 O O . GLN A 1 144 ? -25.936 4.063 19.412 1.00 59.06 144 GLN A O 1
ATOM 1175 N N . LEU A 1 145 ? -24.563 5.392 18.223 1.00 56.66 145 LEU A N 1
ATOM 1176 C CA . LEU A 1 145 ? -24.215 6.301 19.320 1.00 56.66 145 LEU A CA 1
ATOM 1177 C C . LEU A 1 145 ? -25.025 7.612 19.307 1.00 56.66 145 LEU A C 1
ATOM 1179 O O . LEU A 1 145 ? -24.882 8.401 20.246 1.00 56.66 145 LEU A O 1
ATOM 1183 N N . ASP A 1 146 ? -25.881 7.796 18.296 1.00 49.41 146 ASP A N 1
ATOM 1184 C CA . ASP A 1 146 ? -26.818 8.917 18.116 1.00 49.41 146 ASP A CA 1
ATOM 1185 C C . ASP A 1 146 ? -28.262 8.533 18.508 1.00 49.41 146 ASP A C 1
ATOM 1187 O O . ASP A 1 146 ? -28.994 9.418 19.017 1.00 49.41 146 ASP A O 1
#

pLDDT: mean 80.33, std 17.07, range [43.56, 98.5]

Radius of gyration: 20.3 Å; Cα contacts (8 Å, |Δi|>4): 141; chains: 1; bounding box: 76×25×51 Å